Protein AF-A0A7S2BQ90-F1 (afdb_monomer_lite)

Radius of gyration: 32.17 Å; chains: 1; bounding box: 73×24×89 Å

Secondary structure (DSSP, 8-state):
-HHHHHHHHHHHHHHHHHHHHHHHHHHHHHHHHHHHHHHHHHHHHHHHHHHHHHHHHHHHH--HHHHHHHHHHHTT--HHHHHHHH-SSSSS---HHHHHHHHHHTT----HHHHHHHHHHH--

Sequence (124 aa):
AEIKAALKKLKGDAAKTQANEAAARAQGIALRRTAAQIREGVKVATVEAEKAADGVWKLRHGTIATRLGEFLYRNGMKAHDVASSWDASGDGEIDKDEFRERVLGLGLEAKAHESDELFDSLDK

Foldseek 3Di:
DVVVVVVVVVVVVVVVVVVVVVVVVVVVVVVVVVVVVVVVVVVVVVVVVVVVVVVVVCVVPNALVVVVVVLCVVVVHDPVVLQCVLPPVNPSDHDLVSQQVVSVVSVDDDDSVSSVVVVVVVVD

pLDDT: mean 89.42, std 4.96, range [66.88, 96.19]

Structure (mmCIF, N/CA/C/O backbone):
data_AF-A0A7S2BQ90-F1
#
_entry.id   AF-A0A7S2BQ90-F1
#
loop_
_atom_site.group_PDB
_atom_site.id
_atom_site.type_symbol
_atom_site.label_atom_id
_atom_site.label_alt_id
_atom_site.label_comp_id
_atom_site.label_asym_id
_atom_site.label_entity_id
_atom_site.label_seq_id
_atom_site.pdbx_PDB_ins_code
_atom_site.Cartn_x
_atom_site.Cartn_y
_atom_site.Cartn_z
_atom_site.occupancy
_atom_site.B_iso_or_equiv
_atom_site.auth_seq_id
_atom_site.auth_comp_id
_atom_site.auth_asym_id
_atom_site.auth_atom_id
_atom_site.pdbx_PDB_model_num
ATOM 1 N N . ALA A 1 1 ? 49.082 -12.114 -54.978 1.00 71.00 1 ALA A N 1
ATOM 2 C CA . ALA A 1 1 ? 48.016 -11.087 -54.890 1.00 71.0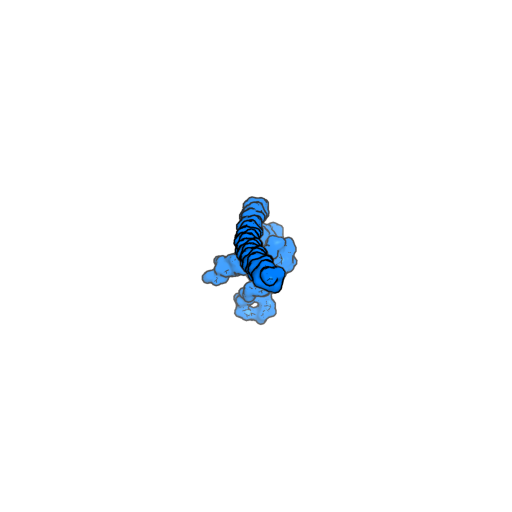0 1 ALA A CA 1
ATOM 3 C C . ALA A 1 1 ? 46.844 -11.525 -53.997 1.00 71.00 1 ALA A C 1
ATOM 5 O O . ALA A 1 1 ? 46.310 -10.700 -53.264 1.00 71.00 1 ALA A O 1
ATOM 6 N N . GLU A 1 2 ? 46.484 -12.811 -53.994 1.00 79.81 2 GLU A N 1
ATOM 7 C CA . GLU A 1 2 ? 45.279 -13.344 -53.332 1.00 79.81 2 GLU A CA 1
ATOM 8 C C . GLU A 1 2 ? 45.276 -13.251 -51.796 1.00 79.81 2 GLU A C 1
ATOM 10 O O . GLU A 1 2 ? 44.286 -12.815 -51.215 1.00 79.81 2 GLU A O 1
ATOM 15 N N . ILE A 1 3 ? 46.398 -13.539 -51.124 1.00 84.75 3 ILE A N 1
ATOM 16 C CA . ILE A 1 3 ? 46.493 -13.487 -49.648 1.00 84.75 3 ILE A CA 1
ATOM 17 C C . ILE A 1 3 ? 46.205 -12.075 -49.105 1.00 84.75 3 ILE A C 1
ATOM 19 O O . ILE A 1 3 ? 45.527 -11.907 -48.093 1.00 84.75 3 ILE A O 1
ATOM 23 N N . LYS A 1 4 ? 46.667 -11.030 -49.802 1.00 87.50 4 LYS A N 1
ATOM 24 C CA . LYS A 1 4 ? 46.433 -9.630 -49.407 1.00 87.50 4 LYS A CA 1
ATOM 25 C C . LYS A 1 4 ? 44.959 -9.238 -49.557 1.00 87.50 4 LYS A C 1
ATOM 27 O O . LYS A 1 4 ? 44.440 -8.488 -48.730 1.00 87.50 4 LYS A O 1
ATOM 32 N N . ALA A 1 5 ? 44.286 -9.757 -50.584 1.00 88.25 5 ALA A N 1
ATOM 33 C CA . ALA A 1 5 ? 42.854 -9.560 -50.785 1.00 88.25 5 ALA A CA 1
ATOM 34 C C . ALA A 1 5 ? 42.032 -10.295 -49.711 1.00 88.25 5 ALA A C 1
ATOM 36 O O . ALA A 1 5 ? 41.132 -9.697 -49.120 1.00 88.25 5 ALA A O 1
ATOM 37 N N . ALA A 1 6 ? 42.403 -11.538 -49.389 1.00 87.56 6 ALA A N 1
ATOM 38 C CA . ALA A 1 6 ? 41.785 -12.316 -48.318 1.00 87.56 6 ALA A CA 1
ATOM 39 C C . ALA A 1 6 ? 41.934 -11.630 -46.948 1.00 87.56 6 ALA A C 1
ATOM 41 O O . ALA A 1 6 ? 40.952 -11.477 -46.223 1.00 87.56 6 ALA A O 1
ATOM 42 N N . LEU A 1 7 ? 43.126 -11.115 -46.626 1.00 89.00 7 LEU A N 1
ATOM 43 C CA . LEU A 1 7 ? 43.373 -10.387 -45.378 1.00 89.00 7 LEU A CA 1
ATOM 44 C C . LEU A 1 7 ? 42.557 -9.087 -45.289 1.00 89.00 7 LEU A C 1
ATOM 46 O O . LEU A 1 7 ? 42.045 -8.746 -44.223 1.00 89.00 7 LEU A O 1
ATOM 50 N N . LYS A 1 8 ? 42.414 -8.354 -46.402 1.00 92.88 8 LYS A N 1
ATOM 51 C CA . LYS A 1 8 ? 41.587 -7.138 -46.455 1.00 92.88 8 LYS A CA 1
ATOM 52 C C . LYS A 1 8 ? 40.111 -7.457 -46.207 1.00 92.88 8 LYS A C 1
ATOM 54 O O . LYS A 1 8 ? 39.462 -6.732 -45.458 1.00 92.88 8 LYS A O 1
ATOM 59 N N . LYS A 1 9 ? 39.604 -8.543 -46.800 1.00 92.38 9 LYS A N 1
ATOM 60 C CA . LYS A 1 9 ? 38.227 -9.007 -46.595 1.00 92.38 9 LYS A CA 1
ATOM 61 C C . LYS A 1 9 ? 37.987 -9.403 -45.137 1.00 92.38 9 LYS A C 1
ATOM 63 O O . LYS A 1 9 ? 37.067 -8.881 -44.524 1.00 92.38 9 LYS A O 1
ATOM 68 N N . LEU A 1 10 ? 38.879 -10.204 -44.555 1.00 92.31 10 LEU A N 1
ATOM 69 C CA . LEU A 1 10 ? 38.766 -10.654 -43.165 1.00 92.31 10 LEU A CA 1
ATOM 70 C C . LEU A 1 10 ? 38.790 -9.489 -42.164 1.00 92.31 10 LEU A C 1
ATOM 72 O O . LEU A 1 10 ? 38.022 -9.488 -41.208 1.00 92.31 10 LEU A O 1
ATOM 76 N N . LYS A 1 11 ? 39.611 -8.456 -42.404 1.00 91.44 11 LYS A N 1
ATOM 77 C CA . LYS A 1 11 ? 39.587 -7.224 -41.595 1.00 91.44 11 LYS A CA 1
ATOM 78 C C . LYS A 1 11 ? 38.261 -6.467 -41.712 1.00 91.44 11 LYS A C 1
ATOM 80 O O . LYS A 1 11 ? 37.773 -5.955 -40.709 1.00 91.44 11 LYS A O 1
ATOM 85 N N . GLY A 1 12 ? 37.690 -6.392 -42.915 1.00 92.12 12 GLY A N 1
ATOM 86 C CA . GLY A 1 12 ? 36.380 -5.775 -43.139 1.00 92.12 12 GLY A CA 1
ATOM 87 C C . GLY A 1 12 ? 35.252 -6.535 -42.441 1.00 92.12 12 GLY A C 1
ATOM 88 O O . GLY A 1 12 ? 34.425 -5.924 -41.767 1.00 92.12 12 GLY A O 1
ATOM 89 N N . ASP A 1 13 ? 35.267 -7.864 -42.536 1.00 92.62 13 ASP A N 1
ATOM 90 C CA . ASP A 1 13 ? 34.284 -8.732 -41.887 1.00 92.62 13 ASP A CA 1
ATOM 91 C C . ASP A 1 13 ? 34.404 -8.656 -40.356 1.00 92.62 13 ASP A C 1
ATOM 93 O O . ASP A 1 13 ? 33.396 -8.498 -39.673 1.00 92.62 13 ASP A O 1
ATOM 97 N N . ALA A 1 14 ? 35.625 -8.654 -39.809 1.00 90.38 14 ALA A N 1
ATOM 98 C CA . ALA A 1 14 ? 35.863 -8.479 -38.374 1.00 90.38 14 ALA A CA 1
ATOM 99 C C . ALA A 1 14 ? 35.351 -7.124 -37.856 1.00 90.38 14 ALA A C 1
ATOM 101 O O . ALA A 1 14 ? 34.678 -7.076 -36.827 1.00 90.38 14 ALA A O 1
ATOM 102 N N . ALA A 1 15 ? 35.603 -6.031 -38.587 1.00 92.12 15 ALA A N 1
ATOM 103 C CA . ALA A 1 15 ? 35.094 -4.707 -38.228 1.00 92.12 15 ALA A CA 1
ATOM 104 C C . ALA A 1 15 ? 33.557 -4.651 -38.259 1.00 92.12 15 ALA A C 1
ATOM 106 O O . ALA A 1 15 ? 32.936 -4.051 -37.380 1.00 92.12 15 ALA A O 1
ATOM 107 N N . LYS A 1 16 ? 32.930 -5.314 -39.239 1.00 93.44 16 LYS A N 1
ATOM 108 C CA . LYS A 1 16 ? 31.469 -5.411 -39.341 1.00 93.44 16 LYS A CA 1
ATOM 109 C C . LYS A 1 16 ? 30.871 -6.224 -38.192 1.00 93.44 16 LYS A C 1
ATOM 111 O O . LYS A 1 16 ? 29.885 -5.794 -37.600 1.00 93.44 16 LYS A O 1
ATOM 116 N N . THR A 1 17 ? 31.476 -7.356 -37.839 1.00 92.00 17 THR A N 1
ATOM 117 C CA . THR A 1 17 ? 31.058 -8.164 -36.684 1.00 92.00 17 THR A CA 1
ATOM 118 C C . THR A 1 17 ? 31.200 -7.379 -35.383 1.00 92.00 17 THR A C 1
ATOM 120 O O . THR A 1 17 ? 30.255 -7.332 -34.602 1.00 92.00 17 THR A O 1
ATOM 123 N N . GLN A 1 18 ? 32.315 -6.669 -35.187 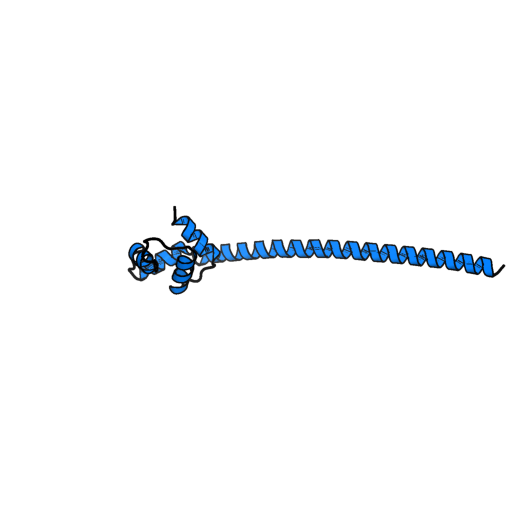1.00 92.56 18 GLN A N 1
ATOM 124 C CA . GLN A 1 18 ? 32.525 -5.824 -34.009 1.00 92.56 18 GLN A CA 1
ATOM 125 C C . GLN A 1 18 ? 31.482 -4.700 -33.906 1.00 92.56 18 GLN A C 1
ATOM 127 O O . GLN A 1 18 ? 30.964 -4.437 -32.820 1.00 92.56 18 GLN A O 1
ATOM 132 N N . ALA A 1 19 ? 31.138 -4.057 -35.026 1.00 91.56 19 ALA A N 1
ATOM 133 C CA . ALA A 1 19 ? 30.087 -3.042 -35.065 1.00 91.56 19 ALA A CA 1
ATOM 134 C C . ALA A 1 19 ? 28.703 -3.631 -34.739 1.00 91.56 19 ALA A C 1
ATOM 136 O O . ALA A 1 19 ? 27.952 -3.043 -33.959 1.00 91.56 19 ALA A O 1
ATOM 137 N N . ASN A 1 20 ? 28.385 -4.812 -35.275 1.00 92.88 20 ASN A N 1
ATOM 138 C CA . ASN A 1 20 ? 27.132 -5.511 -34.987 1.00 92.88 20 ASN A CA 1
ATOM 139 C C . ASN A 1 20 ? 27.032 -5.924 -33.511 1.00 92.88 20 ASN A C 1
ATOM 141 O O . ASN A 1 20 ? 25.987 -5.738 -32.891 1.00 92.88 20 ASN A O 1
ATOM 145 N N . GLU A 1 21 ? 28.114 -6.435 -32.922 1.00 90.88 21 GLU A N 1
ATOM 146 C CA . GLU A 1 21 ? 28.159 -6.769 -31.496 1.00 90.88 21 GLU A CA 1
ATOM 147 C C . GLU A 1 21 ? 28.000 -5.530 -30.613 1.00 90.88 21 GLU A C 1
ATOM 149 O O . GLU A 1 21 ? 27.261 -5.566 -29.629 1.00 90.88 21 GLU A O 1
ATOM 154 N N . ALA A 1 22 ? 28.663 -4.423 -30.958 1.00 93.06 22 ALA A N 1
ATOM 155 C CA . ALA A 1 22 ? 28.518 -3.164 -30.237 1.00 93.06 22 ALA A CA 1
ATOM 156 C C . ALA A 1 22 ? 27.072 -2.646 -30.299 1.00 93.06 22 ALA A C 1
ATOM 158 O O . ALA A 1 22 ? 26.520 -2.246 -29.271 1.00 93.06 22 ALA A O 1
ATOM 159 N N . ALA A 1 23 ? 26.430 -2.725 -31.469 1.00 93.12 23 ALA A N 1
ATOM 160 C CA . ALA A 1 23 ? 25.028 -2.359 -31.642 1.00 93.12 23 ALA A CA 1
ATOM 161 C C . ALA A 1 23 ? 24.090 -3.261 -30.820 1.00 93.12 23 ALA A C 1
ATOM 163 O O . ALA A 1 23 ? 23.222 -2.752 -30.112 1.00 93.12 23 ALA A O 1
ATOM 164 N N . ALA A 1 24 ? 24.300 -4.582 -30.835 1.00 93.31 24 ALA A N 1
ATOM 165 C CA . ALA A 1 24 ? 23.512 -5.526 -30.042 1.00 93.31 24 ALA A CA 1
ATOM 166 C C . ALA A 1 24 ? 23.672 -5.284 -28.529 1.00 93.31 24 ALA A C 1
ATOM 168 O O . ALA A 1 24 ? 22.690 -5.301 -27.784 1.00 93.31 24 ALA A O 1
ATOM 169 N N . ARG A 1 25 ? 24.893 -4.984 -28.063 1.00 94.00 25 ARG A N 1
ATOM 170 C CA . ARG A 1 25 ? 25.152 -4.612 -26.661 1.00 94.00 25 ARG A CA 1
ATOM 171 C C . ARG A 1 25 ? 24.436 -3.315 -26.287 1.00 94.00 25 ARG A C 1
ATOM 173 O O . ARG A 1 25 ? 23.797 -3.265 -25.237 1.00 94.00 25 ARG A O 1
ATOM 180 N N . ALA A 1 26 ? 24.497 -2.292 -27.141 1.00 93.81 26 ALA A N 1
ATOM 181 C CA . ALA A 1 26 ? 23.810 -1.022 -26.914 1.00 93.81 26 ALA A CA 1
ATOM 182 C C . ALA A 1 26 ? 22.284 -1.199 -26.847 1.00 93.81 26 ALA A C 1
ATOM 184 O O . ALA A 1 26 ? 21.646 -0.680 -25.929 1.00 93.81 26 ALA A O 1
ATOM 185 N N . GLN A 1 27 ? 21.708 -1.997 -27.752 1.00 95.00 27 GLN A N 1
ATOM 186 C CA . GLN A 1 27 ? 20.287 -2.355 -27.718 1.00 95.00 27 GLN A CA 1
ATOM 187 C C . GLN A 1 27 ? 19.919 -3.105 -26.432 1.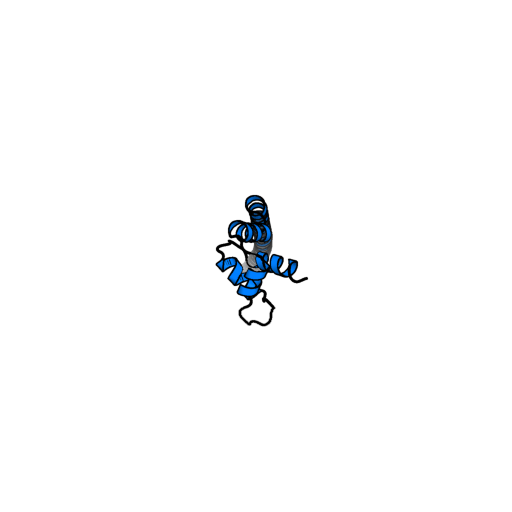00 95.00 27 GLN A C 1
ATOM 189 O O . GLN A 1 27 ? 18.931 -2.763 -25.788 1.00 95.00 27 GLN A O 1
ATOM 194 N N . GLY A 1 28 ? 20.735 -4.072 -26.000 1.00 93.69 28 GLY A N 1
ATOM 195 C CA . GLY A 1 28 ? 20.518 -4.795 -24.745 1.00 93.69 28 GLY A CA 1
ATOM 196 C C . GLY A 1 28 ? 20.532 -3.884 -23.512 1.00 93.69 28 GLY A C 1
ATOM 197 O O . GLY A 1 28 ? 19.701 -4.038 -22.617 1.00 93.69 28 GLY A O 1
ATOM 198 N N . ILE A 1 29 ? 21.436 -2.900 -23.469 1.00 96.19 29 ILE A N 1
ATOM 199 C CA . ILE A 1 29 ? 21.486 -1.895 -22.394 1.00 96.19 29 ILE A CA 1
ATOM 200 C C . ILE A 1 29 ? 20.232 -1.013 -22.418 1.00 96.19 29 ILE A C 1
ATOM 202 O O . ILE A 1 29 ? 19.623 -0.794 -21.370 1.00 96.19 29 ILE A O 1
ATOM 206 N N . ALA A 1 30 ? 19.821 -0.544 -23.599 1.00 95.62 30 ALA A N 1
ATOM 207 C CA . ALA A 1 30 ? 18.620 0.271 -23.754 1.00 95.62 30 ALA A CA 1
ATOM 208 C C . ALA A 1 30 ? 17.363 -0.480 -23.287 1.00 95.62 30 ALA A C 1
ATOM 210 O O . ALA A 1 30 ? 16.615 0.041 -22.463 1.00 95.62 30 ALA A O 1
ATOM 211 N N . LEU A 1 31 ? 17.189 -1.735 -23.717 1.00 95.50 31 LEU A N 1
ATOM 212 C CA . LEU A 1 31 ? 16.064 -2.577 -23.303 1.00 95.50 31 LEU A CA 1
ATOM 213 C C . LEU A 1 31 ? 16.027 -2.785 -21.786 1.00 95.50 31 LEU A C 1
ATOM 215 O O . LEU A 1 31 ? 14.966 -2.662 -21.180 1.00 95.50 31 LEU A O 1
ATOM 219 N N . ARG A 1 32 ? 17.177 -3.045 -21.149 1.00 95.50 32 ARG A N 1
ATOM 220 C CA . ARG A 1 32 ? 17.255 -3.178 -19.683 1.00 95.50 32 ARG A CA 1
ATOM 221 C C . ARG A 1 32 ? 16.852 -1.893 -18.966 1.00 95.50 32 ARG A C 1
ATOM 223 O O . ARG A 1 32 ? 16.142 -1.958 -17.967 1.00 95.50 32 ARG A O 1
ATOM 230 N N . ARG A 1 33 ? 17.273 -0.732 -19.475 1.00 96.19 33 ARG A N 1
ATOM 231 C CA . ARG A 1 33 ? 16.888 0.570 -18.915 1.00 96.19 33 ARG A CA 1
ATOM 232 C C . ARG A 1 33 ? 15.383 0.799 -19.031 1.00 96.19 33 ARG A C 1
ATOM 234 O O . ARG A 1 33 ? 14.757 1.162 -18.041 1.00 96.19 33 ARG A O 1
ATOM 241 N N . THR A 1 34 ? 14.807 0.544 -20.203 1.00 95.25 34 THR A N 1
ATOM 242 C CA . THR A 1 34 ? 13.361 0.660 -20.419 1.00 95.25 34 THR A CA 1
ATOM 243 C C . THR A 1 34 ? 12.589 -0.299 -19.515 1.00 95.25 34 THR A C 1
ATOM 245 O O . THR A 1 34 ? 11.639 0.115 -18.861 1.00 95.25 34 THR A O 1
ATOM 248 N N . ALA A 1 35 ? 13.031 -1.553 -19.390 1.00 94.62 35 ALA A N 1
ATOM 249 C CA . ALA A 1 35 ? 12.408 -2.524 -18.494 1.00 94.62 35 ALA A CA 1
ATOM 250 C C . ALA A 1 35 ? 12.460 -2.078 -17.022 1.00 94.62 35 ALA A C 1
ATOM 252 O O . ALA A 1 35 ? 11.472 -2.220 -16.304 1.00 94.62 35 ALA A O 1
ATOM 253 N N . ALA A 1 36 ? 13.579 -1.498 -16.574 1.00 95.19 36 ALA A N 1
ATOM 254 C CA . ALA A 1 36 ? 13.700 -0.954 -15.224 1.00 95.19 36 ALA A CA 1
ATOM 255 C C . ALA A 1 36 ? 12.733 0.217 -14.984 1.00 95.19 36 ALA A C 1
ATOM 257 O O . ALA A 1 36 ? 12.071 0.253 -13.950 1.00 95.19 36 ALA A O 1
ATOM 258 N N . GLN A 1 37 ? 12.600 1.129 -15.952 1.00 95.31 37 GLN A N 1
ATOM 259 C CA . GLN A 1 37 ? 11.651 2.245 -15.877 1.00 95.31 37 GLN A CA 1
ATOM 260 C C . GLN A 1 37 ? 10.199 1.765 -15.841 1.00 95.31 37 GLN A C 1
ATOM 262 O O . GLN A 1 37 ? 9.428 2.240 -15.015 1.00 95.31 37 GLN A O 1
ATOM 267 N N . ILE A 1 38 ? 9.838 0.798 -16.691 1.00 95.50 38 ILE A N 1
ATOM 268 C CA . ILE A 1 38 ? 8.496 0.200 -16.691 1.00 95.50 38 ILE A CA 1
ATOM 269 C C . ILE A 1 38 ? 8.219 -0.455 -15.342 1.00 95.50 38 ILE A C 1
ATOM 271 O O . ILE A 1 38 ? 7.179 -0.201 -14.746 1.00 95.50 38 ILE A O 1
ATOM 275 N N . ARG A 1 39 ? 9.151 -1.268 -14.832 1.00 95.19 39 ARG A N 1
ATOM 276 C CA . ARG A 1 39 ? 8.982 -1.942 -13.541 1.00 95.19 39 ARG A CA 1
ATOM 277 C C . ARG A 1 39 ? 8.760 -0.942 -12.413 1.00 95.19 39 ARG A C 1
ATOM 279 O O . ARG A 1 39 ? 7.910 -1.180 -11.563 1.00 95.19 39 ARG A O 1
ATOM 286 N N . GLU A 1 40 ? 9.523 0.144 -12.394 1.00 94.56 40 GLU A N 1
ATOM 287 C CA . GLU A 1 40 ? 9.375 1.169 -11.365 1.00 94.56 40 GLU A CA 1
ATOM 288 C C . GLU A 1 40 ? 8.049 1.924 -11.501 1.00 94.56 40 GLU A C 1
ATOM 290 O O . GLU A 1 40 ? 7.328 2.065 -10.518 1.00 94.56 40 GLU A O 1
ATOM 295 N N . GLY A 1 41 ? 7.664 2.300 -12.723 1.00 94.38 41 GLY A N 1
ATOM 296 C CA . GLY A 1 41 ? 6.365 2.918 -12.988 1.00 94.38 41 GLY A CA 1
ATOM 297 C C . GLY A 1 41 ? 5.189 2.029 -12.577 1.00 94.38 41 GLY A C 1
ATOM 298 O O . GLY A 1 41 ? 4.240 2.516 -11.971 1.00 94.38 41 GLY A O 1
ATOM 299 N N . VAL A 1 42 ? 5.275 0.717 -12.827 1.00 95.06 42 VAL A N 1
ATOM 300 C CA . VAL A 1 42 ? 4.255 -0.250 -12.396 1.00 95.06 42 VAL A CA 1
ATOM 301 C C . VAL A 1 42 ? 4.148 -0.295 -10.875 1.00 95.06 42 VAL A C 1
ATOM 303 O O . VAL A 1 42 ? 3.038 -0.243 -10.369 1.00 95.06 42 VAL A O 1
ATOM 306 N N . LYS A 1 43 ? 5.261 -0.336 -10.127 1.00 94.00 43 LYS A N 1
ATOM 307 C CA . LYS A 1 43 ? 5.200 -0.322 -8.653 1.00 94.00 43 LYS A CA 1
ATOM 308 C C . LYS A 1 43 ? 4.488 0.920 -8.122 1.00 94.00 43 LYS A C 1
ATOM 310 O O . LYS A 1 43 ? 3.641 0.793 -7.246 1.00 94.00 43 LYS A O 1
ATOM 315 N N . VAL A 1 44 ? 4.835 2.098 -8.645 1.00 94.12 44 VAL A N 1
ATOM 316 C CA . VAL A 1 44 ? 4.216 3.364 -8.226 1.00 94.12 44 VAL A CA 1
ATOM 317 C C . VAL A 1 44 ? 2.718 3.334 -8.517 1.00 94.12 44 VAL A C 1
ATOM 319 O O . VAL A 1 44 ? 1.923 3.559 -7.610 1.00 94.12 44 VAL A O 1
ATOM 322 N N . ALA A 1 45 ? 2.335 2.959 -9.740 1.00 93.81 45 ALA A N 1
ATOM 323 C CA . ALA A 1 45 ? 0.933 2.859 -10.132 1.00 93.81 45 ALA A CA 1
ATOM 324 C C . ALA A 1 45 ? 0.153 1.838 -9.284 1.00 93.81 45 ALA A C 1
ATOM 326 O O . ALA A 1 45 ? -0.993 2.096 -8.925 1.00 93.81 45 ALA A O 1
ATOM 327 N N . THR A 1 46 ? 0.764 0.704 -8.921 1.00 94.38 46 THR A N 1
ATOM 328 C CA . THR A 1 46 ? 0.140 -0.285 -8.031 1.00 94.38 46 THR A CA 1
ATOM 329 C C . THR A 1 46 ? -0.119 0.302 -6.645 1.00 94.38 46 THR A C 1
ATOM 331 O O . THR A 1 46 ? -1.234 0.189 -6.148 1.00 94.38 46 THR A O 1
ATOM 334 N N . VAL A 1 47 ? 0.862 0.981 -6.042 1.00 91.81 47 VAL A N 1
ATOM 335 C CA . VAL A 1 47 ? 0.691 1.608 -4.718 1.00 91.81 47 VAL A CA 1
ATOM 336 C C . VAL A 1 47 ? -0.376 2.706 -4.753 1.00 91.81 47 VAL A C 1
ATOM 338 O O . VAL A 1 47 ? -1.174 2.832 -3.826 1.00 91.81 47 VAL A O 1
ATOM 341 N N . GLU A 1 48 ? -0.418 3.513 -5.814 1.00 92.38 48 GLU A N 1
ATOM 342 C CA . GLU A 1 48 ? -1.459 4.533 -5.983 1.00 92.38 48 GLU A CA 1
ATOM 343 C C . GLU A 1 48 ? -2.851 3.912 -6.137 1.00 92.38 48 GLU A C 1
ATOM 345 O O . GLU A 1 48 ? -3.805 4.393 -5.523 1.00 92.38 48 GLU A O 1
ATOM 350 N N . ALA A 1 49 ? -2.968 2.818 -6.893 1.00 91.44 49 ALA A N 1
ATOM 351 C CA . ALA A 1 49 ? -4.218 2.083 -7.041 1.00 91.44 49 ALA A CA 1
ATOM 352 C C . ALA A 1 49 ? -4.690 1.469 -5.712 1.00 91.44 49 ALA A C 1
ATOM 354 O O . ALA A 1 49 ? -5.876 1.550 -5.397 1.00 91.44 49 ALA A O 1
ATOM 355 N N . GLU A 1 50 ? -3.781 0.913 -4.906 1.00 88.88 50 GLU A N 1
ATOM 356 C CA . GLU A 1 50 ? -4.091 0.398 -3.565 1.00 88.88 50 GLU A CA 1
ATOM 357 C C . GLU A 1 50 ? -4.598 1.511 -2.639 1.00 88.88 50 GLU A C 1
ATOM 359 O O . GLU A 1 50 ? -5.643 1.361 -2.007 1.00 88.88 50 GLU A O 1
ATOM 364 N N . LYS A 1 51 ? -3.928 2.670 -2.618 1.00 87.50 51 LYS A N 1
ATOM 365 C CA . LYS A 1 51 ? -4.381 3.836 -1.840 1.00 87.50 51 LYS A CA 1
ATOM 366 C C . LYS A 1 51 ? -5.747 4.342 -2.295 1.00 87.50 51 LYS A C 1
ATOM 368 O O . LYS A 1 51 ? -6.576 4.711 -1.464 1.00 87.50 51 LYS A O 1
ATOM 373 N N . ALA A 1 52 ? -5.990 4.372 -3.604 1.00 88.88 52 ALA A N 1
ATOM 374 C CA . ALA A 1 52 ? -7.278 4.775 -4.152 1.00 88.88 52 ALA A CA 1
ATOM 375 C C . ALA A 1 52 ? -8.388 3.788 -3.759 1.00 88.88 52 ALA A C 1
ATOM 377 O O . ALA A 1 52 ? -9.465 4.218 -3.345 1.00 88.88 52 ALA A O 1
ATOM 378 N N . ALA A 1 53 ? -8.118 2.481 -3.828 1.00 86.81 53 ALA A N 1
ATOM 379 C CA . ALA A 1 53 ? -9.046 1.448 -3.376 1.00 86.81 53 ALA A CA 1
ATOM 380 C C . ALA A 1 53 ? -9.379 1.602 -1.883 1.00 86.81 53 ALA A C 1
ATOM 382 O O . ALA A 1 53 ? -10.550 1.528 -1.506 1.00 86.81 53 ALA A O 1
ATOM 383 N N . ASP A 1 54 ? -8.382 1.918 -1.056 1.00 85.44 54 ASP A N 1
ATOM 384 C CA . ASP A 1 54 ? -8.566 2.147 0.381 1.00 85.44 54 ASP A CA 1
ATOM 385 C C . ASP A 1 54 ? -9.397 3.398 0.662 1.00 85.44 54 ASP A C 1
ATOM 387 O O . ASP A 1 54 ? -10.284 3.379 1.515 1.00 85.44 54 ASP A O 1
ATOM 391 N N . GLY A 1 55 ? -9.187 4.470 -0.104 1.00 86.25 55 GLY A N 1
ATOM 392 C CA . GLY A 1 55 ? -10.032 5.662 -0.047 1.00 86.25 55 GLY A CA 1
ATOM 393 C C . GLY A 1 55 ? -11.496 5.361 -0.387 1.00 86.25 55 GLY A C 1
ATOM 394 O O . GLY A 1 55 ? -12.398 5.786 0.335 1.00 86.25 55 GLY A O 1
ATOM 395 N N . VAL A 1 56 ? -11.746 4.582 -1.444 1.00 86.94 56 VAL A N 1
ATOM 396 C CA . VAL A 1 56 ? -13.106 4.165 -1.834 1.00 86.94 56 VAL A CA 1
ATOM 397 C C . VAL A 1 56 ? -13.750 3.293 -0.755 1.00 86.94 56 VAL A C 1
ATOM 399 O O . VAL A 1 56 ? -14.919 3.496 -0.420 1.00 86.94 56 VAL A O 1
ATOM 402 N N . TRP A 1 57 ? -12.996 2.359 -0.173 1.00 84.06 57 TRP A N 1
ATOM 403 C CA . TRP A 1 57 ? -13.472 1.533 0.934 1.00 84.06 57 TRP A CA 1
ATOM 404 C C . TRP A 1 57 ? -13.878 2.383 2.141 1.00 84.06 57 TRP A C 1
ATOM 406 O O . TRP A 1 57 ? -15.006 2.257 2.623 1.00 84.06 57 TRP A O 1
ATOM 416 N N . LYS A 1 58 ? -13.006 3.305 2.573 1.00 85.25 58 LYS A N 1
ATOM 417 C CA . LYS A 1 58 ? -13.262 4.220 3.696 1.00 85.25 58 LYS A CA 1
ATOM 418 C C . LYS A 1 58 ? -14.500 5.090 3.458 1.00 85.25 58 LYS A C 1
ATOM 420 O O . LYS A 1 58 ? -15.273 5.304 4.388 1.00 85.25 58 LYS A O 1
ATOM 425 N N . LEU A 1 59 ? -14.740 5.543 2.225 1.00 86.25 59 LEU A N 1
ATOM 426 C CA . LEU A 1 59 ? -15.955 6.291 1.874 1.00 86.25 59 LEU A CA 1
ATOM 427 C C . LEU A 1 59 ? -17.228 5.439 1.964 1.00 86.25 59 LEU A C 1
ATOM 429 O O . LEU A 1 59 ? -18.266 5.940 2.388 1.00 86.25 59 LEU A O 1
ATOM 433 N N . ARG A 1 60 ? -17.166 4.163 1.564 1.00 86.75 60 ARG A N 1
ATOM 434 C CA . ARG A 1 60 ? -18.330 3.263 1.574 1.00 86.75 60 ARG A CA 1
ATOM 435 C C . ARG A 1 60 ? -18.661 2.732 2.968 1.00 86.75 60 ARG A C 1
ATOM 437 O O . ARG A 1 60 ? -19.835 2.597 3.298 1.00 86.75 60 ARG A O 1
ATOM 444 N N . HIS A 1 61 ? -17.644 2.380 3.747 1.00 82.88 61 HIS A N 1
ATOM 445 C CA . HIS A 1 61 ? -17.795 1.640 5.002 1.00 82.88 61 HIS A CA 1
ATOM 446 C C . HIS A 1 61 ? -17.534 2.480 6.254 1.00 82.88 61 HIS A C 1
ATOM 448 O O . HIS A 1 61 ? -17.789 2.012 7.362 1.00 82.88 61 HIS A O 1
ATOM 454 N N . GLY A 1 62 ? -17.043 3.709 6.093 1.00 86.81 62 GLY A N 1
ATOM 455 C CA . GLY A 1 62 ? -16.522 4.501 7.198 1.00 86.81 62 GLY A CA 1
ATOM 456 C C . GLY A 1 62 ? -15.149 4.010 7.660 1.00 86.81 62 GLY A C 1
ATOM 457 O O . GLY A 1 62 ? -14.614 3.000 7.194 1.00 86.81 62 GLY A O 1
ATOM 458 N N . THR A 1 63 ? -14.551 4.747 8.592 1.00 91.19 63 THR A N 1
ATOM 459 C CA . THR A 1 63 ? -13.266 4.361 9.183 1.00 91.19 63 THR A CA 1
ATOM 460 C C . THR A 1 63 ? -13.450 3.196 10.151 1.00 91.19 63 THR A C 1
ATOM 462 O O . THR A 1 63 ? -14.556 2.905 10.615 1.00 91.19 63 THR A O 1
ATOM 465 N N . ILE A 1 64 ? -12.356 2.517 10.495 1.00 91.31 64 ILE A N 1
ATOM 466 C CA . ILE A 1 64 ? -12.377 1.500 11.550 1.00 91.31 64 ILE A CA 1
ATOM 467 C C . ILE A 1 64 ? -12.879 2.067 12.889 1.00 91.31 64 ILE A C 1
ATOM 469 O O . ILE A 1 64 ? -13.639 1.394 13.572 1.00 91.31 64 ILE A O 1
ATOM 473 N N . ALA A 1 65 ? -12.574 3.331 13.204 1.00 91.31 65 ALA A N 1
ATOM 474 C CA . ALA A 1 65 ? -13.071 4.020 14.395 1.00 91.31 65 ALA A CA 1
ATOM 475 C C . ALA A 1 65 ? -14.602 4.121 14.413 1.00 91.31 65 ALA A C 1
ATOM 477 O O . ALA A 1 65 ? -15.236 3.799 15.414 1.00 91.31 65 ALA A O 1
ATOM 478 N N . THR A 1 66 ? -15.207 4.528 13.291 1.00 91.69 66 THR A N 1
ATOM 479 C CA . THR A 1 66 ? -16.668 4.612 13.167 1.00 91.69 66 THR A CA 1
ATOM 480 C C . THR A 1 66 ? -17.308 3.236 13.297 1.00 91.69 66 THR A C 1
ATOM 482 O O . THR A 1 66 ? -18.291 3.090 14.016 1.00 91.69 66 THR A O 1
ATOM 485 N N . ARG A 1 67 ? -16.730 2.218 12.650 1.00 92.06 67 ARG A N 1
ATOM 486 C CA . ARG A 1 67 ? -17.250 0.844 12.686 1.00 92.06 67 ARG A CA 1
ATOM 487 C C . ARG A 1 67 ? -17.118 0.209 14.071 1.00 92.06 67 ARG A C 1
ATOM 489 O O . ARG A 1 67 ? -18.059 -0.429 14.530 1.00 92.06 67 ARG A O 1
ATOM 496 N N . LEU A 1 68 ? -15.994 0.428 14.754 1.00 91.81 68 LEU A N 1
ATOM 497 C CA . LEU A 1 68 ? -15.790 -0.007 16.134 1.00 91.81 68 LEU A CA 1
ATOM 498 C C . LEU A 1 68 ? -16.762 0.709 17.076 1.00 91.81 68 LEU A C 1
ATOM 500 O O . LEU A 1 68 ? -17.464 0.052 17.837 1.00 91.81 68 LEU A O 1
ATOM 504 N N . GLY A 1 69 ? -16.877 2.035 16.980 1.00 91.81 69 GLY A N 1
ATOM 505 C CA . GLY A 1 69 ? -17.830 2.807 17.778 1.00 91.81 69 GLY A CA 1
ATOM 506 C C . GLY A 1 69 ? -19.280 2.363 17.561 1.00 91.81 69 GLY A C 1
ATOM 507 O O . GLY A 1 69 ? -20.028 2.199 18.523 1.00 91.81 69 GLY A O 1
ATOM 508 N N . GLU A 1 70 ? -19.669 2.095 16.314 1.00 92.06 70 GLU A N 1
ATOM 509 C CA . GLU A 1 70 ? -20.991 1.570 15.978 1.00 92.06 70 GLU A CA 1
ATOM 510 C C . GLU A 1 70 ? -21.214 0.157 16.531 1.00 92.06 70 GLU A C 1
ATOM 512 O O . GLU A 1 70 ? -22.285 -0.126 17.072 1.00 92.06 70 GLU A O 1
ATOM 517 N N . PHE A 1 71 ? -20.213 -0.721 16.442 1.00 92.62 71 PHE A N 1
ATOM 518 C CA . PHE A 1 71 ? -20.273 -2.056 17.030 1.00 92.62 71 PHE A CA 1
ATOM 519 C C . PHE A 1 71 ? -20.490 -1.983 18.545 1.00 92.62 71 PHE A C 1
ATOM 521 O O . PHE A 1 71 ? -21.401 -2.627 19.067 1.00 92.62 71 PHE A O 1
ATOM 528 N N . LEU A 1 72 ? -19.704 -1.164 19.247 1.00 9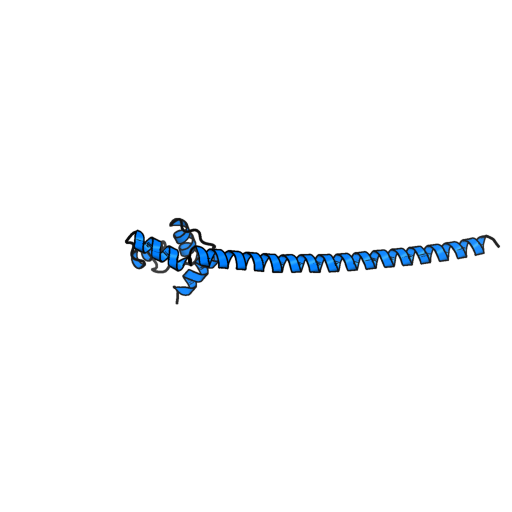3.06 72 LEU A N 1
ATOM 529 C CA . LEU A 1 72 ? -19.828 -0.982 20.693 1.00 93.06 72 LEU A CA 1
ATOM 530 C C . LEU A 1 72 ? -21.205 -0.426 21.068 1.00 93.06 72 LEU A C 1
ATOM 532 O O . LEU A 1 72 ? -21.873 -0.966 21.951 1.00 93.06 72 LEU A O 1
ATOM 536 N N . TYR A 1 73 ? -21.666 0.593 20.340 1.00 92.94 73 TYR A N 1
ATOM 537 C CA . TYR A 1 73 ? -22.972 1.210 20.551 1.00 92.94 73 TYR A CA 1
ATOM 538 C C . TYR A 1 73 ? -24.123 0.212 20.373 1.00 92.94 73 TYR A C 1
ATOM 540 O O . TYR A 1 73 ? -24.985 0.102 21.245 1.00 92.94 73 TYR A O 1
ATOM 548 N N . ARG A 1 74 ? -24.124 -0.559 19.278 1.00 93.56 74 ARG A N 1
ATOM 549 C CA . ARG A 1 74 ? -25.175 -1.550 18.987 1.00 93.56 74 ARG A CA 1
ATOM 550 C C . ARG A 1 74 ? -25.217 -2.690 20.005 1.00 93.56 74 ARG A C 1
ATOM 552 O O . ARG A 1 74 ? -26.293 -3.220 20.260 1.00 93.56 74 ARG A O 1
ATOM 559 N N . ASN A 1 75 ? -24.073 -3.054 20.584 1.00 92.19 75 ASN A N 1
ATOM 560 C CA . ASN A 1 75 ? -23.975 -4.112 21.592 1.00 92.19 75 ASN A CA 1
ATOM 561 C C . ASN A 1 75 ? -24.123 -3.600 23.036 1.00 92.19 75 ASN A C 1
ATOM 563 O O . ASN A 1 75 ? -24.015 -4.388 23.972 1.00 92.19 75 ASN A O 1
ATOM 567 N N . GLY A 1 76 ? -24.358 -2.297 23.243 1.00 92.00 76 GLY A N 1
ATOM 568 C CA . GLY A 1 76 ? -24.461 -1.710 24.583 1.00 92.00 76 GLY A CA 1
ATOM 569 C C . GLY A 1 76 ? -23.164 -1.805 25.395 1.00 92.00 76 GLY A C 1
ATOM 570 O O . GLY A 1 76 ? -23.202 -1.768 26.624 1.00 92.00 76 GLY A O 1
ATOM 571 N N . MET A 1 77 ? -22.024 -1.950 24.720 1.00 91.88 77 MET A N 1
ATOM 572 C CA . MET A 1 77 ? -20.712 -2.081 25.342 1.00 91.88 77 MET A CA 1
ATOM 573 C C . MET A 1 77 ? -20.103 -0.701 25.574 1.00 91.88 77 MET A C 1
ATOM 575 O O . MET A 1 77 ? -20.090 0.149 24.681 1.00 91.88 77 MET A O 1
ATOM 579 N N . LYS A 1 78 ? -19.562 -0.468 26.772 1.00 90.19 78 LYS A N 1
ATOM 580 C CA . LYS A 1 78 ? -18.791 0.747 27.050 1.00 90.19 78 LYS A CA 1
ATOM 581 C C . LYS A 1 78 ? -17.357 0.546 26.582 1.00 90.19 78 LYS A C 1
ATOM 583 O O . LYS A 1 78 ? -16.771 -0.502 26.829 1.00 90.19 78 LYS A O 1
ATOM 588 N N . ALA A 1 79 ? -16.780 1.577 25.967 1.00 86.50 79 ALA A N 1
ATOM 589 C CA . ALA A 1 79 ? -15.406 1.528 25.466 1.00 86.50 79 ALA A CA 1
ATOM 590 C C . ALA A 1 79 ? -14.392 1.159 26.562 1.00 86.50 79 ALA A C 1
ATOM 592 O O . ALA A 1 79 ? -13.522 0.335 26.321 1.00 86.50 79 ALA A O 1
ATOM 593 N N . HIS A 1 80 ? -14.565 1.704 27.772 1.00 85.62 80 HIS A N 1
ATOM 594 C CA . HIS A 1 80 ? -13.743 1.365 28.936 1.00 85.62 80 HIS A CA 1
ATOM 595 C C . HIS A 1 80 ? -13.779 -0.135 29.258 1.00 85.62 80 HIS A C 1
ATOM 597 O O . HIS A 1 80 ? -12.735 -0.755 29.385 1.00 85.62 80 HIS A O 1
ATOM 603 N N . ASP A 1 81 ? -14.970 -0.732 29.338 1.00 87.62 81 ASP A N 1
ATOM 604 C CA . ASP A 1 81 ? -15.117 -2.142 29.720 1.00 87.62 81 ASP A CA 1
ATOM 605 C C . ASP A 1 81 ? -14.513 -3.075 28.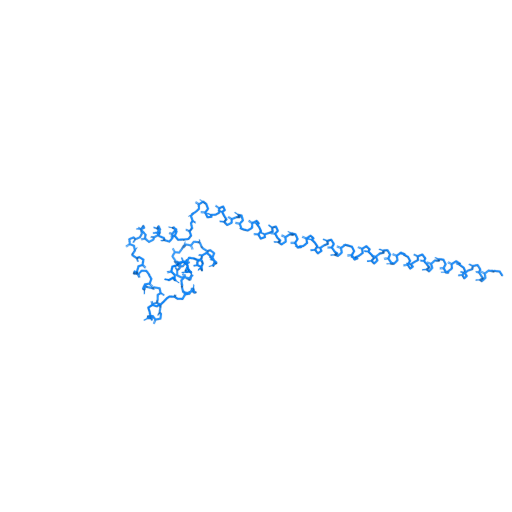662 1.00 87.62 81 ASP A C 1
ATOM 607 O O . ASP A 1 81 ? -13.945 -4.115 28.988 1.00 87.62 81 ASP A O 1
ATOM 611 N N . VAL A 1 82 ? -14.600 -2.680 27.388 1.00 88.75 82 VAL A N 1
ATOM 612 C CA . VAL A 1 82 ? -13.954 -3.404 26.290 1.00 88.75 82 VAL A CA 1
ATOM 613 C C . VAL A 1 82 ? -12.438 -3.271 26.362 1.00 88.75 82 VAL A C 1
ATOM 615 O O . VAL A 1 82 ? -11.762 -4.291 26.292 1.00 88.75 82 VAL A O 1
ATOM 618 N N . ALA A 1 83 ? -11.913 -2.066 26.581 1.00 84.94 83 ALA A N 1
ATOM 619 C CA . ALA A 1 83 ? -10.482 -1.841 26.757 1.00 84.94 83 ALA A CA 1
ATOM 620 C C . ALA A 1 83 ? -9.925 -2.655 27.941 1.00 84.94 83 ALA A C 1
ATOM 622 O O . ALA A 1 83 ? -8.984 -3.422 27.770 1.00 84.94 83 ALA A O 1
ATOM 623 N N . SER A 1 84 ? -10.579 -2.617 29.105 1.00 85.25 84 SER A N 1
ATOM 624 C CA . SER A 1 84 ? -10.182 -3.433 30.262 1.00 85.25 84 SER A CA 1
ATOM 625 C C . SER A 1 84 ? -10.251 -4.941 29.999 1.00 85.25 84 SER A C 1
ATOM 627 O O . SER A 1 84 ? -9.532 -5.701 30.629 1.00 85.25 84 SER A O 1
ATOM 629 N N . SER A 1 85 ? -11.123 -5.404 29.095 1.00 86.62 85 SER A N 1
ATOM 630 C CA . SER A 1 85 ? -11.182 -6.825 28.710 1.00 86.62 85 SER A CA 1
ATOM 631 C C . SER A 1 85 ? -10.086 -7.246 27.724 1.00 86.62 85 SER A C 1
ATOM 633 O O . SER A 1 85 ? -9.906 -8.441 27.469 1.00 86.62 85 SER A O 1
ATOM 635 N N . TRP A 1 86 ? -9.424 -6.270 27.104 1.00 88.06 86 TRP A N 1
ATOM 636 C CA . TRP A 1 86 ? -8.378 -6.480 26.107 1.00 88.06 86 TRP A CA 1
ATOM 637 C C . TRP A 1 86 ? -6.987 -6.476 26.725 1.00 88.06 86 TRP A C 1
ATOM 639 O O . TRP A 1 86 ? -6.165 -7.249 26.242 1.00 88.06 86 TRP A O 1
ATOM 649 N N . ASP A 1 87 ? -6.790 -5.708 27.800 1.00 84.00 87 ASP A N 1
ATOM 650 C CA . ASP A 1 87 ? -5.628 -5.765 28.696 1.00 84.00 87 ASP A CA 1
ATOM 651 C C . ASP A 1 87 ? -5.511 -7.172 29.316 1.00 84.00 87 ASP A C 1
ATOM 653 O O . ASP A 1 87 ? -6.168 -7.519 30.304 1.00 84.00 87 ASP A O 1
ATOM 657 N N . ALA A 1 88 ? -4.737 -8.040 28.661 1.00 76.56 88 ALA A N 1
ATOM 658 C CA . ALA A 1 88 ? -4.556 -9.425 29.080 1.00 76.56 88 ALA A CA 1
ATOM 659 C C . ALA A 1 88 ? -3.473 -9.566 30.159 1.00 76.56 88 ALA A C 1
ATOM 661 O O . ALA A 1 88 ? -3.508 -10.529 30.933 1.00 76.56 88 ALA A O 1
ATOM 662 N N . SER A 1 89 ? -2.520 -8.631 30.203 1.00 76.31 89 SER A N 1
ATOM 663 C CA . SER A 1 89 ? -1.443 -8.563 31.194 1.00 76.31 89 SER A CA 1
ATOM 664 C C . SER A 1 89 ? -1.931 -8.037 32.548 1.00 76.31 89 SER A C 1
ATOM 666 O O . SER A 1 89 ? -1.340 -8.373 33.578 1.00 76.31 89 SER A O 1
ATOM 668 N N . GLY A 1 90 ? -3.033 -7.284 32.565 1.00 77.50 90 GLY A N 1
ATOM 669 C CA . GLY A 1 90 ? -3.600 -6.642 33.747 1.00 77.50 90 GLY A CA 1
ATOM 670 C C . GLY A 1 90 ? -2.753 -5.477 34.257 1.00 77.50 90 GLY A C 1
ATOM 671 O O . GLY A 1 90 ? -2.817 -5.164 35.450 1.00 77.50 90 GLY A O 1
ATOM 672 N N . ASP A 1 91 ? -1.916 -4.889 33.399 1.00 80.94 91 ASP A N 1
ATOM 673 C CA . ASP A 1 91 ? -1.055 -3.752 33.742 1.00 80.94 91 ASP A CA 1
ATOM 674 C C . ASP A 1 91 ? -1.738 -2.393 33.514 1.00 80.94 91 ASP A C 1
ATOM 676 O O . ASP A 1 91 ? -1.218 -1.363 33.952 1.00 80.94 91 ASP A O 1
ATOM 680 N N . GLY A 1 92 ? -2.947 -2.398 32.947 1.00 79.62 92 GLY A N 1
ATOM 681 C CA . GLY A 1 92 ? -3.733 -1.212 32.635 1.00 79.62 92 GLY A CA 1
ATOM 682 C C . GLY A 1 92 ? -3.413 -0.595 31.275 1.00 79.62 92 GLY A C 1
ATOM 683 O O . GLY A 1 92 ? -4.028 0.419 30.934 1.00 79.62 92 GLY A O 1
ATOM 684 N N . GLU A 1 93 ? -2.493 -1.179 30.508 1.00 84.56 93 GLU A N 1
ATOM 685 C CA . GLU A 1 93 ? -2.139 -0.774 29.153 1.00 84.56 93 GLU A CA 1
ATOM 686 C C . GLU A 1 93 ? -2.599 -1.841 28.144 1.00 84.56 93 GLU A C 1
ATOM 688 O O . GLU A 1 93 ? -2.906 -2.980 28.481 1.00 84.56 93 GLU A O 1
ATOM 693 N N . ILE A 1 94 ? -2.740 -1.441 26.882 1.00 88.25 94 ILE A N 1
ATOM 694 C CA . ILE A 1 94 ? -3.027 -2.357 25.774 1.00 88.25 94 ILE A CA 1
ATOM 695 C C . ILE A 1 94 ? -1.970 -2.062 24.735 1.00 88.25 94 ILE A C 1
ATOM 697 O O . ILE A 1 94 ? -1.833 -0.906 24.328 1.00 88.25 94 ILE A O 1
ATOM 701 N N . ASP A 1 95 ? -1.236 -3.070 24.285 1.00 88.75 95 ASP A N 1
ATOM 702 C CA . ASP A 1 95 ? -0.262 -2.850 23.222 1.00 88.75 95 ASP A CA 1
ATOM 703 C C . ASP A 1 95 ? -0.913 -2.853 21.821 1.00 88.75 95 ASP A C 1
ATOM 705 O O . ASP A 1 95 ? -2.084 -3.198 21.617 1.00 88.75 95 ASP A O 1
ATOM 709 N N . LYS A 1 96 ? -0.150 -2.427 20.808 1.00 90.12 96 LYS A N 1
ATOM 710 C CA . LYS A 1 96 ? -0.642 -2.353 19.422 1.00 90.12 96 LYS A CA 1
ATOM 711 C C . LYS A 1 96 ? -1.066 -3.708 18.859 1.00 90.12 96 LYS A C 1
ATOM 713 O O . LYS A 1 96 ? -2.000 -3.767 18.054 1.00 90.12 96 LYS A O 1
ATOM 718 N N . ASP A 1 97 ? -0.364 -4.776 19.219 1.00 88.12 97 ASP A N 1
ATOM 719 C CA . ASP A 1 97 ? -0.635 -6.105 18.687 1.00 88.12 97 ASP A CA 1
ATOM 720 C C . ASP A 1 97 ? -1.901 -6.685 19.329 1.00 88.12 97 ASP A C 1
ATOM 722 O O . ASP A 1 97 ? -2.767 -7.191 18.608 1.00 88.12 97 ASP A O 1
ATOM 726 N N . GLU A 1 98 ? -2.080 -6.491 20.637 1.00 87.12 98 GLU A N 1
ATOM 727 C CA . GLU A 1 98 ? -3.305 -6.813 21.366 1.00 87.12 98 GLU A CA 1
ATOM 728 C C . GLU A 1 98 ? -4.501 -6.047 20.804 1.00 87.12 98 GLU A C 1
ATOM 730 O O . GLU A 1 98 ? -5.525 -6.645 20.466 1.00 87.12 98 GLU A O 1
ATOM 735 N N . PHE A 1 99 ? -4.374 -4.731 20.616 1.00 90.25 99 PHE A N 1
ATOM 736 C CA . PHE A 1 99 ? -5.439 -3.927 20.024 1.00 90.25 99 PHE A CA 1
ATOM 737 C C . PHE A 1 99 ? -5.845 -4.462 18.645 1.00 90.25 99 PHE A C 1
ATOM 739 O O . PHE A 1 99 ? -7.034 -4.634 18.355 1.00 90.25 99 PHE A O 1
ATOM 746 N N . ARG A 1 100 ? -4.865 -4.781 17.791 1.00 90.19 100 ARG A N 1
ATOM 747 C CA . ARG A 1 100 ? -5.124 -5.310 16.448 1.00 90.19 100 ARG A CA 1
ATOM 748 C C . ARG A 1 100 ? -5.824 -6.667 16.497 1.00 90.19 100 ARG A C 1
ATOM 750 O O . ARG A 1 100 ? -6.808 -6.859 15.778 1.00 90.19 100 ARG A O 1
ATOM 757 N N . GLU A 1 101 ? -5.343 -7.594 17.321 1.00 88.88 101 GLU A N 1
ATOM 758 C CA . GLU A 1 101 ? -5.925 -8.932 17.461 1.00 88.88 101 GLU A CA 1
ATOM 759 C C . GLU A 1 101 ? -7.370 -8.857 17.958 1.00 88.88 101 GLU A C 1
ATOM 761 O O . GLU A 1 101 ? -8.265 -9.500 17.402 1.00 88.88 101 GLU A O 1
ATOM 766 N N . ARG A 1 102 ? -7.630 -8.019 18.963 1.00 90.56 102 ARG A N 1
ATOM 767 C CA . ARG A 1 102 ? -8.953 -7.905 19.577 1.00 90.56 102 ARG A CA 1
ATOM 768 C C . ARG A 1 102 ? -9.964 -7.221 18.667 1.00 90.56 102 ARG A C 1
ATOM 770 O O . ARG A 1 102 ? -11.095 -7.695 18.567 1.00 90.56 102 ARG A O 1
ATOM 777 N N . VAL A 1 103 ? -9.561 -6.178 17.939 1.00 89.44 103 VAL A N 1
ATOM 778 C CA . VAL A 1 103 ? -10.412 -5.535 16.926 1.00 89.44 103 VAL A CA 1
ATOM 779 C C . VAL A 1 103 ? -10.806 -6.522 15.821 1.00 89.44 103 VAL A C 1
ATOM 781 O O . VAL A 1 103 ? -11.977 -6.568 15.438 1.00 89.44 103 VAL A O 1
ATOM 784 N N . LEU A 1 104 ? -9.874 -7.359 15.352 1.00 88.19 104 LEU A N 1
ATOM 785 C CA . LEU A 1 104 ? -10.179 -8.433 14.396 1.00 88.19 104 LEU A CA 1
ATOM 786 C C . LEU A 1 104 ? -11.085 -9.509 15.015 1.00 88.19 104 LEU A C 1
ATOM 788 O O . LEU A 1 104 ? -12.005 -9.995 14.355 1.00 88.19 104 LEU A O 1
ATOM 792 N N . GLY A 1 105 ? -10.878 -9.837 16.292 1.00 87.06 105 GLY A N 1
ATOM 793 C CA . GLY A 1 105 ? -11.699 -10.777 17.059 1.00 87.06 105 GLY A CA 1
ATOM 794 C C . GLY A 1 105 ? -13.167 -10.357 17.207 1.00 87.06 105 GLY A C 1
ATOM 795 O O . GLY A 1 105 ? -14.035 -11.218 17.339 1.00 87.06 105 GLY A O 1
ATOM 796 N N . LEU A 1 106 ? -13.476 -9.058 17.104 1.00 87.50 106 LEU A N 1
ATOM 797 C CA . LEU A 1 106 ? -14.854 -8.549 17.047 1.00 87.50 106 LEU A CA 1
ATOM 798 C C . LEU A 1 106 ? -15.546 -8.784 15.689 1.00 87.50 106 LEU A C 1
ATOM 800 O O . LEU A 1 106 ? -16.719 -8.442 15.529 1.00 87.50 106 LEU A O 1
ATOM 804 N N . GLY A 1 107 ? -14.841 -9.345 14.702 1.00 86.25 107 GLY A N 1
ATOM 805 C CA . GLY A 1 107 ? -15.351 -9.554 13.345 1.00 86.25 107 GLY A CA 1
ATOM 806 C C . GLY A 1 107 ? -15.333 -8.291 12.481 1.00 86.25 107 GLY A C 1
ATOM 807 O O . GLY A 1 107 ? -16.018 -8.234 11.459 1.00 86.25 107 GLY A O 1
ATOM 808 N N . LEU A 1 108 ? -14.576 -7.265 12.879 1.00 87.81 108 LEU A N 1
ATOM 809 C CA . LEU A 1 108 ? -14.390 -6.057 12.083 1.00 87.81 108 LEU A CA 1
ATOM 810 C C . LEU A 1 108 ? -13.292 -6.285 11.042 1.00 87.81 108 LEU A C 1
ATOM 812 O O . LEU A 1 108 ? -12.148 -6.582 11.375 1.00 87.81 108 LEU A O 1
ATOM 816 N N . GLU A 1 109 ? -13.626 -6.103 9.766 1.00 85.56 109 GLU A N 1
ATOM 817 C CA . GLU A 1 109 ? -12.636 -6.159 8.688 1.00 85.56 109 GLU A CA 1
ATOM 818 C C . GLU A 1 109 ? -11.732 -4.923 8.732 1.00 85.56 109 GLU A C 1
ATOM 820 O O . GLU A 1 109 ? -12.167 -3.803 8.445 1.00 85.56 109 GLU A O 1
ATOM 825 N N . ALA A 1 110 ? -10.466 -5.117 9.077 1.00 84.56 110 ALA A N 1
ATOM 826 C CA . ALA A 1 110 ? -9.499 -4.042 9.221 1.00 84.56 110 ALA A CA 1
ATOM 827 C C . ALA A 1 110 ? -8.142 -4.441 8.658 1.00 84.56 110 ALA A C 1
ATOM 829 O O . ALA A 1 110 ? -7.667 -5.556 8.884 1.00 84.56 110 ALA A O 1
ATOM 830 N N . LYS A 1 111 ? -7.492 -3.518 7.948 1.00 84.62 111 LYS A N 1
ATOM 831 C CA . LYS A 1 111 ? -6.076 -3.684 7.617 1.00 84.62 111 LYS A CA 1
ATOM 832 C C . LYS A 1 111 ? -5.227 -3.337 8.838 1.00 84.62 111 LYS A C 1
ATOM 834 O O . LYS A 1 111 ? -5.573 -2.430 9.586 1.00 84.62 111 LYS A O 1
ATOM 839 N N . ALA A 1 112 ? -4.077 -3.998 8.986 1.00 85.62 112 ALA A N 1
ATOM 840 C CA . ALA A 1 112 ? -3.170 -3.780 10.118 1.00 85.62 112 ALA A CA 1
ATOM 841 C C . ALA A 1 112 ? -2.840 -2.292 10.339 1.00 85.62 112 ALA A C 1
ATOM 843 O O . ALA A 1 112 ? -3.000 -1.794 11.446 1.00 85.62 112 ALA A O 1
ATOM 844 N N . HIS A 1 113 ? -2.498 -1.567 9.269 1.00 86.38 113 HIS A N 1
ATOM 845 C CA . HIS 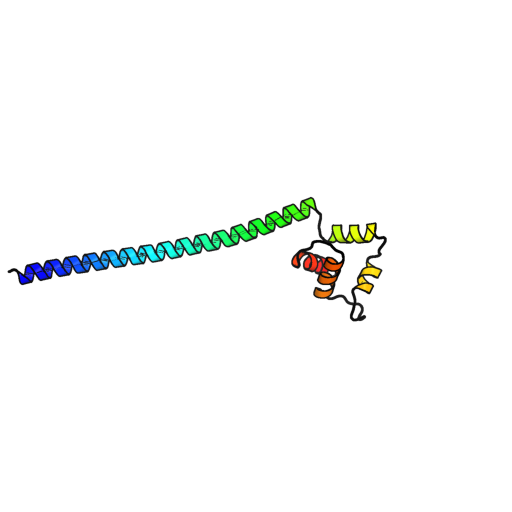A 1 113 ? -2.171 -0.142 9.359 1.00 86.38 113 HIS A CA 1
ATOM 846 C C . HIS A 1 113 ? -3.348 0.734 9.817 1.00 86.38 113 HIS A C 1
ATOM 848 O O . HIS A 1 113 ? -3.121 1.756 10.444 1.00 86.38 113 HIS A O 1
ATOM 854 N N . GLU A 1 114 ? -4.599 0.361 9.522 1.00 88.44 114 GLU A N 1
ATOM 855 C CA . GLU A 1 114 ? -5.767 1.132 9.966 1.00 88.44 114 GLU A CA 1
ATOM 856 C C . GLU A 1 114 ? -6.008 0.958 11.466 1.00 88.44 114 GLU A C 1
ATOM 858 O O . GLU A 1 114 ? -6.372 1.918 12.144 1.00 88.44 114 GLU A O 1
ATOM 863 N N . SER A 1 115 ? -5.810 -0.259 11.982 1.00 90.12 115 SER A N 1
ATOM 864 C CA . SER A 1 115 ? -5.862 -0.526 13.421 1.00 90.12 115 SER A CA 1
ATOM 865 C C . SER A 1 115 ? -4.750 0.222 14.152 1.00 90.12 115 SER A C 1
ATOM 867 O O . SER A 1 115 ? -5.022 0.838 15.176 1.00 90.12 115 SER A O 1
ATOM 869 N N . ASP A 1 116 ? -3.538 0.231 13.595 1.00 91.31 116 ASP A N 1
ATOM 870 C CA . ASP A 1 116 ? -2.395 0.944 14.173 1.00 91.31 116 ASP A CA 1
ATOM 871 C C . ASP A 1 116 ? -2.621 2.464 14.167 1.00 91.31 116 ASP A C 1
ATOM 873 O O . ASP A 1 116 ? -2.398 3.121 15.178 1.00 91.31 116 ASP A O 1
ATOM 877 N N . GLU A 1 117 ? -3.130 3.022 13.061 1.00 91.06 117 GLU A N 1
ATOM 878 C CA . GLU A 1 117 ? -3.509 4.440 12.964 1.00 91.06 117 GLU A CA 1
ATOM 879 C C . GLU A 1 117 ? -4.588 4.816 13.989 1.00 91.06 117 GLU A C 1
ATOM 881 O O . GLU A 1 117 ? -4.534 5.900 14.575 1.00 91.06 117 GLU A O 1
ATOM 886 N N . LEU A 1 118 ? -5.580 3.943 14.204 1.00 91.88 118 LEU A N 1
ATOM 887 C CA . LEU A 1 118 ? -6.596 4.162 15.230 1.00 91.88 118 LEU A CA 1
ATOM 888 C C . LEU A 1 118 ? -5.972 4.119 16.625 1.00 91.88 118 LEU A C 1
ATOM 890 O O . LEU A 1 118 ? -6.232 5.031 17.405 1.00 91.88 118 LEU A O 1
ATOM 894 N N . PHE A 1 119 ? -5.146 3.116 16.920 1.00 92.19 119 PHE A N 1
ATOM 895 C CA . PHE A 1 119 ? -4.448 3.006 18.198 1.00 92.19 119 PHE A CA 1
ATOM 896 C C . PHE A 1 119 ? -3.646 4.278 18.494 1.00 92.19 119 PHE A C 1
ATOM 898 O O . PHE A 1 119 ? -3.907 4.943 19.489 1.00 92.19 119 PHE A O 1
ATOM 905 N N . ASP A 1 120 ? -2.789 4.702 17.562 1.00 92.38 120 ASP A N 1
ATOM 906 C CA . ASP A 1 120 ? -1.970 5.918 17.682 1.00 92.38 120 ASP A CA 1
ATOM 907 C C . ASP A 1 120 ? -2.806 7.199 17.833 1.00 92.38 120 ASP A C 1
ATOM 909 O O . ASP A 1 120 ? -2.346 8.219 18.350 1.00 92.38 120 ASP A O 1
ATOM 913 N N . SER A 1 121 ? -4.047 7.193 17.340 1.00 91.44 121 SER A N 1
ATOM 914 C CA . SER A 1 121 ? -4.957 8.325 17.513 1.00 91.44 121 SER A CA 1
ATOM 915 C C . SER A 1 121 ? -5.592 8.388 18.905 1.00 91.44 121 SER A C 1
ATOM 917 O O . SER A 1 121 ? -5.954 9.487 19.333 1.00 91.44 121 SER A O 1
ATOM 919 N N . LEU A 1 122 ? -5.731 7.236 19.571 1.00 87.25 122 LEU A N 1
ATOM 920 C CA . LEU A 1 122 ? -6.328 7.074 20.898 1.00 87.25 122 LEU A CA 1
ATOM 921 C C . LEU A 1 122 ? -5.278 7.174 22.013 1.00 87.25 122 LEU A C 1
ATOM 923 O O . LEU A 1 122 ? -5.584 7.730 23.063 1.00 87.25 122 LEU A O 1
ATOM 927 N N . ASP A 1 123 ? -4.067 6.676 21.766 1.00 83.19 123 ASP A N 1
ATOM 928 C CA . ASP A 1 123 ? -2.937 6.618 22.702 1.00 83.19 123 ASP A CA 1
ATOM 929 C C . ASP A 1 123 ? -2.139 7.938 22.744 1.00 83.19 123 ASP A C 1
ATOM 931 O O . ASP A 1 123 ? -0.949 8.000 22.434 1.00 83.19 123 ASP A O 1
ATOM 935 N N . LYS A 1 124 ? -2.831 9.046 23.036 1.00 66.88 124 LYS A N 1
ATOM 936 C CA . LYS A 1 124 ? -2.250 10.399 23.084 1.00 66.88 124 LYS A CA 1
ATOM 937 C C . LYS A 1 124 ? -2.222 11.010 24.473 1.00 66.88 124 LYS A C 1
ATOM 939 O O . LYS A 1 124 ? -3.212 10.842 25.217 1.00 66.88 124 LYS A O 1
#

InterPro domains:
  IPR002048 EF-hand domain [PS50222] (74-109)
  IPR011992 EF-hand domain pair [SSF47473] (55-124)
  IPR018247 EF-Hand 1, calcium-binding site [PS00018] (87-99)

Organism: NCBI:txid156173